Protein AF-A0A5B7J5M2-F1 (afdb_monomer)

Radius of gyration: 21.06 Å; Cα contacts (8 Å, |Δi|>4): 32; chains: 1; bounding box: 41×47×62 Å

Mean predicted aligned error: 14.93 Å

Secondary structure (DSSP, 8-state):
-EEETTEEEPP--TT--TT---------SS----------S--TT-----S-GGGS------BTTBGGG--STTT--SSSPP--SSSTTGGGHHHHHHHHHHHHHH-

pLDDT: mean 70.64, std 16.6, range [38.12, 94.19]

Solvent-accessible surface area (backbone atoms only — not comparable to full-atom values): 7824 Å² total; per-residue (Å²): 110,57,68,60,86,95,46,76,41,76,68,79,63,83,86,62,61,84,89,65,74,82,78,84,74,81,84,62,83,84,71,93,74,84,81,89,73,80,86,74,86,69,65,99,70,84,64,84,70,87,67,56,77,90,78,53,92,81,83,86,74,81,50,98,88,42,81,81,82,65,73,58,67,82,78,48,86,61,97,68,85,85,77,78,68,86,50,89,71,36,84,49,49,64,6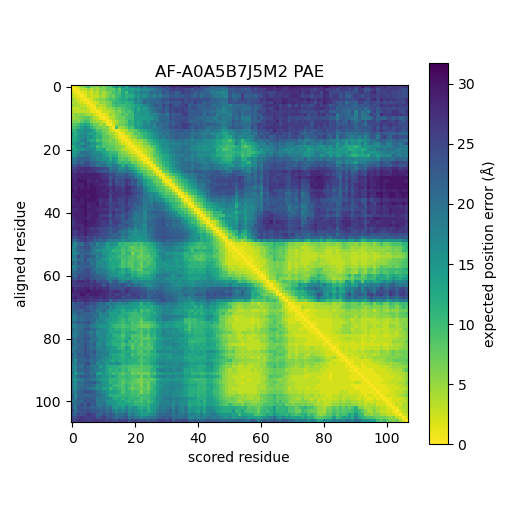0,52,53,51,53,51,51,55,55,66,74,74,110

Foldseek 3Di:
DDDDPPDDDDDDPPPDDPPDDDDPPPPDPDDDDDDDDDPPL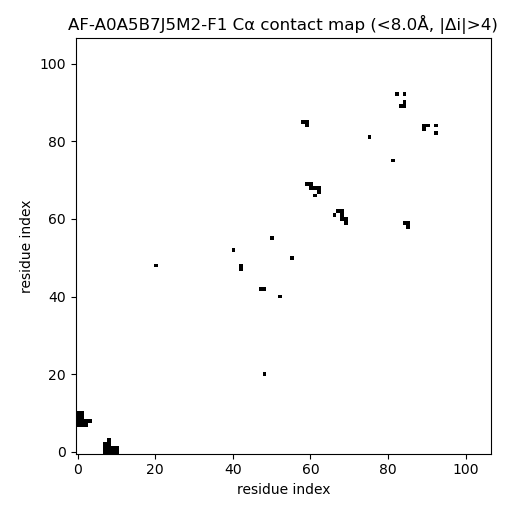DDPPPDRPVDDPLPDDDDQDADPVGDPRDDPCVNDVDPDDDDDCPDPPSVCRVVVVVVVVVVVVVD

Organism: Portunus trituberculatus (NCBI:txid210409)

Sequence (107 aa):
MKIVGSIGYAPNLYNKKRNQVPYKFNRTKGQKSAAGELPQGKNDQGMAVHVPWRYRRIEIKYGKHGMDDFDYDQYNRTSFSGLDMSLPNSYCNPMLQVSFLVVLYIC

InterPro domains:
  IPR050785 PAN2-PAN3 complex catalytic subunit [PTHR15728] (1-100)

Structure (mmCIF, N/CA/C/O backbone):
data_AF-A0A5B7J5M2-F1
#
_entry.id   AF-A0A5B7J5M2-F1
#
loop_
_atom_site.group_PDB
_atom_site.id
_atom_site.type_symbol
_atom_site.label_atom_id
_atom_site.label_alt_id
_atom_site.label_comp_id
_atom_site.label_asym_id
_atom_site.label_entity_id
_atom_site.label_seq_id
_atom_site.pdbx_PDB_ins_code
_atom_site.Cartn_x
_atom_site.Cartn_y
_atom_site.Cartn_z
_atom_site.occupancy
_atom_site.B_iso_or_equiv
_atom_site.auth_seq_id
_atom_site.auth_comp_id
_atom_site.auth_asym_id
_atom_site.auth_atom_id
_atom_site.pdbx_PDB_model_num
ATOM 1 N N . MET A 1 1 ? -11.432 -17.668 36.523 1.00 64.38 1 MET A N 1
ATOM 2 C CA . MET A 1 1 ? -12.305 -16.478 36.631 1.00 64.38 1 MET A CA 1
ATOM 3 C C . MET A 1 1 ? -12.200 -16.006 38.068 1.00 64.38 1 MET A C 1
ATOM 5 O O . MET A 1 1 ? -12.346 -16.844 38.948 1.00 64.38 1 MET A O 1
ATOM 9 N N . LYS A 1 2 ? -11.815 -14.751 38.320 1.00 73.75 2 LYS A N 1
ATOM 10 C CA . LYS A 1 2 ? -11.693 -14.239 39.696 1.00 73.75 2 LYS A CA 1
ATOM 11 C C . LYS A 1 2 ? -13.017 -13.576 40.055 1.00 73.75 2 LYS A C 1
ATOM 13 O O . LYS A 1 2 ? -13.498 -12.753 39.283 1.00 73.75 2 LYS A O 1
ATOM 18 N N . ILE A 1 3 ? -13.605 -13.951 41.183 1.00 79.81 3 ILE A N 1
ATOM 19 C CA . ILE A 1 3 ? -14.855 -13.366 41.674 1.00 79.81 3 ILE A CA 1
ATOM 20 C C . ILE A 1 3 ? -14.492 -12.504 42.882 1.00 79.81 3 ILE A C 1
ATOM 22 O O . ILE A 1 3 ? -13.735 -12.952 43.745 1.00 79.81 3 ILE A O 1
ATOM 26 N N . VAL A 1 4 ? -14.967 -11.260 42.913 1.00 76.81 4 VAL A N 1
ATOM 27 C CA . VAL A 1 4 ? -14.835 -10.372 44.077 1.00 76.81 4 VAL A CA 1
ATOM 28 C C . VAL A 1 4 ? -16.237 -9.885 44.425 1.00 76.81 4 VAL A C 1
ATOM 30 O O . VAL A 1 4 ? -16.856 -9.158 43.650 1.00 76.81 4 VAL A O 1
ATOM 33 N N . GLY A 1 5 ? -16.760 -10.334 45.567 1.00 84.44 5 GLY A N 1
ATOM 34 C CA . GLY A 1 5 ? -18.157 -10.103 45.940 1.00 84.44 5 GLY A CA 1
ATOM 35 C C . GLY A 1 5 ? -19.126 -10.756 44.948 1.00 84.44 5 GLY A C 1
ATOM 36 O O . GLY A 1 5 ? -18.968 -11.921 44.596 1.00 84.44 5 GLY A O 1
ATOM 37 N N . SER A 1 6 ? -20.113 -9.996 44.477 1.00 88.06 6 SER A N 1
ATOM 38 C CA . SER A 1 6 ? -21.111 -10.422 43.484 1.00 88.06 6 SER A CA 1
ATOM 39 C C . SER A 1 6 ? -20.663 -10.246 42.023 1.00 88.06 6 SER A C 1
ATOM 41 O O . SER A 1 6 ? -21.435 -10.524 41.108 1.00 88.06 6 SER A O 1
ATOM 43 N N . ILE A 1 7 ? -19.429 -9.787 41.779 1.00 75.62 7 ILE A N 1
ATOM 44 C CA . ILE A 1 7 ? -18.929 -9.440 40.442 1.00 75.62 7 ILE A CA 1
ATOM 45 C C . ILE A 1 7 ? -17.912 -10.491 39.978 1.00 75.62 7 ILE A C 1
ATOM 47 O O . ILE A 1 7 ? -16.868 -10.705 40.604 1.00 75.62 7 ILE A O 1
ATOM 51 N N . GLY A 1 8 ? -18.206 -11.141 38.848 1.00 81.25 8 GLY A N 1
ATOM 52 C CA . GLY A 1 8 ? -17.308 -12.086 38.183 1.00 81.25 8 GLY A CA 1
ATOM 53 C C . GLY A 1 8 ? -16.445 -11.399 37.126 1.00 81.25 8 GLY A C 1
ATOM 54 O O . GLY A 1 8 ? -16.955 -10.928 36.113 1.00 81.25 8 GLY A O 1
ATOM 55 N N . TYR A 1 9 ? -15.126 -11.376 37.322 1.00 77.44 9 TYR A N 1
ATOM 56 C CA . TYR A 1 9 ? -14.197 -10.832 36.332 1.00 77.44 9 TYR A CA 1
ATOM 57 C C . TYR A 1 9 ? -13.834 -11.892 35.296 1.00 77.44 9 TYR A C 1
ATOM 59 O O . TYR A 1 9 ? -13.358 -12.985 35.635 1.00 77.44 9 TYR A O 1
ATOM 67 N N . ALA A 1 10 ? -13.985 -11.537 34.018 1.00 75.94 10 ALA A N 1
ATOM 68 C CA . ALA A 1 10 ? -13.407 -12.301 32.922 1.00 75.94 10 ALA A CA 1
ATOM 69 C C . ALA A 1 10 ? -11.889 -12.472 33.149 1.00 75.94 10 ALA A C 1
ATOM 71 O O . ALA A 1 10 ? -11.229 -11.540 33.618 1.00 75.94 10 ALA A O 1
ATOM 72 N N . PRO A 1 11 ? -11.321 -13.662 32.881 1.00 75.06 11 PRO A N 1
ATOM 73 C CA . PRO A 1 11 ? -9.905 -13.911 33.116 1.00 75.06 11 PRO A CA 1
ATOM 74 C C . PRO A 1 11 ? -9.057 -12.917 32.315 1.00 75.06 11 PRO A C 1
ATOM 76 O O . PRO A 1 11 ? -9.210 -12.795 31.101 1.00 75.06 11 PRO A O 1
ATOM 79 N N . ASN A 1 12 ? -8.173 -12.196 33.006 1.00 67.94 12 ASN A N 1
ATOM 80 C CA . ASN A 1 12 ? -7.252 -11.261 32.374 1.00 67.94 12 ASN A CA 1
ATOM 81 C C . ASN A 1 12 ? -6.258 -12.053 31.507 1.00 67.94 12 ASN A C 1
ATOM 83 O O . ASN A 1 12 ? -5.451 -12.818 32.035 1.00 67.94 12 ASN A O 1
ATOM 87 N N . LEU A 1 13 ? -6.312 -11.877 30.183 1.00 67.25 13 LEU A N 1
ATOM 88 C CA . LEU A 1 13 ? -5.435 -12.561 29.222 1.00 67.25 13 LEU A CA 1
ATOM 89 C C . LEU A 1 13 ? -3.982 -12.027 29.214 1.00 67.25 13 LEU A C 1
ATOM 91 O O . LEU A 1 13 ? -3.217 -12.341 28.298 1.00 67.25 13 LEU A O 1
ATOM 95 N N . TYR A 1 14 ? -3.573 -11.263 30.236 1.00 70.31 14 TYR A N 1
ATOM 96 C CA . TYR A 1 14 ? -2.259 -10.619 30.335 1.00 70.31 14 TYR A CA 1
ATOM 97 C C . TYR A 1 14 ? -1.961 -9.816 29.054 1.00 70.31 14 TYR A C 1
ATOM 99 O O . TYR A 1 14 ? -2.626 -8.824 28.778 1.00 70.31 14 TYR A O 1
ATOM 107 N N . ASN A 1 15 ? -1.004 -10.272 28.241 1.00 67.19 15 ASN A N 1
ATOM 108 C CA . ASN A 1 15 ? -0.529 -9.611 27.026 1.00 67.19 15 ASN A CA 1
ATOM 109 C C . ASN A 1 15 ? -1.075 -10.236 25.734 1.00 67.19 15 ASN A C 1
ATOM 111 O O . ASN A 1 15 ? -0.688 -9.821 24.642 1.00 67.19 15 ASN A O 1
ATOM 115 N N . LYS A 1 16 ? -1.954 -11.242 25.816 1.00 65.56 16 LYS A N 1
ATOM 116 C CA . LYS A 1 16 ? -2.566 -11.832 24.620 1.00 65.56 16 LYS A CA 1
ATOM 117 C C . LYS A 1 16 ? -3.752 -10.972 24.197 1.00 65.56 16 LYS A C 1
ATOM 119 O O . LYS A 1 16 ? -4.850 -11.099 24.735 1.00 65.56 16 LYS A O 1
ATOM 124 N N . LYS A 1 17 ? -3.531 -10.085 23.224 1.00 66.56 17 LYS A N 1
ATOM 125 C CA . LYS A 1 17 ? -4.616 -9.314 22.608 1.00 66.56 17 LYS A CA 1
ATOM 126 C C . LYS A 1 17 ? -5.545 -10.270 21.851 1.00 66.56 17 LYS A C 1
ATOM 128 O O . LYS A 1 17 ? -5.093 -11.123 21.085 1.00 66.56 17 LYS A O 1
ATOM 133 N N . ARG A 1 18 ? -6.854 -10.135 22.072 1.00 62.72 18 ARG A N 1
ATOM 134 C CA . ARG A 1 18 ? -7.882 -10.891 21.341 1.00 62.72 18 ARG A CA 1
ATOM 135 C C . ARG A 1 18 ? -7.773 -10.568 19.843 1.00 62.72 18 ARG A C 1
ATOM 137 O O . ARG A 1 18 ? -7.533 -9.418 19.489 1.00 62.72 18 ARG A O 1
ATOM 144 N N . ASN A 1 19 ? -7.934 -11.571 18.977 1.00 68.88 19 ASN A N 1
ATOM 145 C CA . ASN A 1 19 ? -7.853 -11.452 17.509 1.00 68.88 19 ASN A CA 1
ATOM 146 C C . ASN A 1 19 ? -6.494 -10.987 16.949 1.00 68.88 19 ASN A C 1
ATOM 148 O O . ASN A 1 19 ? -6.416 -10.555 15.800 1.00 68.88 19 ASN A O 1
ATOM 152 N N . GLN A 1 20 ? -5.409 -11.081 17.723 1.00 68.81 20 GLN A N 1
ATOM 153 C CA . GLN A 1 20 ? -4.078 -10.807 17.195 1.00 68.81 20 GLN A CA 1
ATOM 154 C C . GLN A 1 20 ? -3.614 -11.981 16.329 1.00 68.81 20 GLN A C 1
ATOM 156 O O . GLN A 1 20 ? -3.343 -13.071 16.831 1.00 68.81 20 GLN A O 1
ATOM 161 N N . VAL A 1 21 ? -3.498 -11.751 15.023 1.00 64.69 21 VAL A N 1
ATOM 162 C CA . VAL A 1 21 ? -2.847 -12.697 14.116 1.00 64.69 21 VAL A CA 1
ATOM 163 C C . VAL A 1 21 ? -1.337 -12.463 14.220 1.00 64.69 21 VAL A C 1
ATOM 165 O O . VAL A 1 21 ? -0.884 -11.352 13.931 1.00 64.69 21 VAL A O 1
ATOM 168 N N . PRO A 1 22 ? -0.540 -13.449 14.668 1.00 64.31 22 PRO A N 1
ATOM 169 C CA . PRO A 1 22 ? 0.902 -13.286 14.744 1.00 64.31 22 PRO A CA 1
ATOM 170 C C . PRO A 1 22 ? 1.458 -13.106 13.333 1.00 64.31 22 PRO A C 1
ATOM 172 O O . PRO A 1 22 ? 1.321 -13.978 12.474 1.00 64.31 22 PRO A O 1
ATOM 175 N N . TYR A 1 23 ? 2.098 -11.966 13.096 1.00 60.25 23 TYR A N 1
ATOM 176 C CA . TYR A 1 23 ? 2.835 -11.754 11.866 1.00 60.25 23 TYR A CA 1
ATOM 177 C C . TYR A 1 23 ? 4.156 -12.520 11.965 1.00 60.25 23 TYR A C 1
ATOM 179 O O . TYR A 1 23 ? 5.012 -12.184 12.787 1.00 60.25 23 TYR A O 1
ATOM 187 N N . LYS A 1 24 ? 4.319 -13.586 11.172 1.00 64.00 24 LYS A N 1
ATOM 188 C CA . LYS A 1 24 ? 5.581 -14.329 11.117 1.00 64.00 24 LYS A CA 1
ATOM 189 C C . LYS A 1 24 ? 6.625 -13.469 10.404 1.00 64.00 24 LYS A C 1
ATOM 191 O O . LYS A 1 24 ? 6.754 -13.508 9.185 1.00 64.00 24 LYS A O 1
ATOM 196 N N . PHE A 1 25 ? 7.372 -12.675 11.165 1.00 55.91 25 PHE A N 1
ATOM 197 C CA . PHE A 1 25 ? 8.615 -12.100 10.669 1.00 55.91 25 PHE A CA 1
ATOM 198 C C . PHE A 1 25 ? 9.636 -13.231 10.548 1.00 55.91 25 PHE A C 1
ATOM 200 O O . PHE A 1 25 ? 10.252 -13.625 11.537 1.00 55.91 25 PHE A O 1
ATOM 207 N N . ASN A 1 26 ? 9.824 -13.749 9.335 1.00 52.03 26 ASN A N 1
ATOM 208 C CA . ASN A 1 26 ? 10.996 -14.551 9.011 1.00 52.03 26 ASN A CA 1
ATOM 209 C C . ASN A 1 26 ? 12.232 -13.645 9.145 1.00 52.03 26 ASN A C 1
ATOM 211 O O . ASN A 1 26 ? 12.642 -12.978 8.199 1.00 52.03 26 ASN A O 1
ATOM 215 N N . ARG A 1 27 ? 12.810 -13.566 10.351 1.00 46.56 27 ARG A N 1
ATOM 216 C CA . ARG A 1 27 ? 14.167 -13.047 10.564 1.00 46.56 27 ARG A CA 1
ATOM 217 C C . ARG A 1 27 ? 15.150 -14.083 10.022 1.00 46.56 27 ARG A C 1
ATOM 219 O O . ARG A 1 27 ? 15.820 -14.767 10.790 1.00 46.56 27 ARG A O 1
ATOM 226 N N . THR A 1 28 ? 15.222 -14.233 8.707 1.00 45.00 28 THR A N 1
ATOM 227 C CA . THR A 1 28 ? 16.180 -15.151 8.095 1.00 45.00 28 THR A CA 1
ATOM 228 C C . THR A 1 28 ? 17.402 -14.355 7.664 1.00 45.00 28 THR A C 1
ATOM 230 O O . THR A 1 28 ? 17.377 -13.627 6.675 1.00 45.00 28 THR A O 1
ATOM 233 N N . LYS A 1 29 ? 18.502 -14.511 8.413 1.00 45.78 29 LYS A N 1
ATOM 234 C CA . LYS A 1 29 ? 19.845 -14.384 7.839 1.00 45.78 29 LYS A CA 1
ATOM 235 C C . LYS A 1 29 ? 19.887 -15.309 6.616 1.00 45.78 29 LYS A C 1
ATOM 237 O O . LYS A 1 29 ? 19.800 -16.516 6.787 1.00 45.78 29 LYS A O 1
ATOM 242 N N . GLY A 1 30 ? 19.952 -14.728 5.419 1.00 45.31 30 GLY A N 1
ATOM 243 C CA . GLY A 1 30 ? 20.261 -15.389 4.148 1.00 45.31 30 GLY A CA 1
ATOM 244 C C . GLY A 1 30 ? 19.513 -16.691 3.846 1.00 45.31 30 GLY A C 1
ATOM 245 O O . GLY A 1 30 ? 20.057 -17.765 4.065 1.00 45.31 30 GLY A O 1
ATOM 246 N N . GLN A 1 31 ? 18.335 -16.622 3.222 1.00 41.97 31 GLN A N 1
ATOM 247 C CA . GLN A 1 31 ? 17.818 -17.758 2.449 1.00 41.97 31 GLN A CA 1
ATOM 248 C C . GLN A 1 31 ? 17.243 -17.292 1.113 1.00 41.97 31 GLN A C 1
ATOM 250 O O . GLN A 1 31 ? 16.263 -16.554 1.048 1.00 41.97 31 GLN A O 1
ATOM 255 N N . LYS A 1 32 ? 17.883 -17.764 0.039 1.00 45.28 32 LYS A N 1
ATOM 256 C CA . LYS A 1 32 ? 17.352 -17.787 -1.325 1.00 45.28 32 LYS A CA 1
ATOM 257 C C . LYS A 1 32 ? 16.040 -18.571 -1.290 1.00 45.28 32 LYS A C 1
ATOM 259 O O . LYS A 1 32 ? 16.039 -19.707 -0.831 1.00 45.28 32 LYS A O 1
ATOM 264 N N . SER A 1 33 ? 14.942 -17.982 -1.744 1.00 40.81 33 SER A N 1
ATOM 26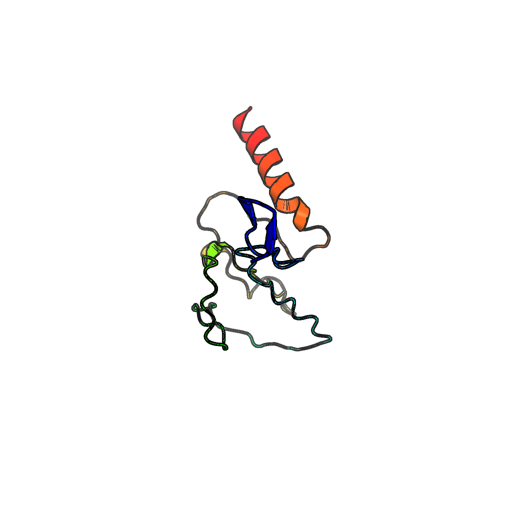5 C CA . SER A 1 33 ? 13.680 -18.705 -1.924 1.00 40.81 33 SER A CA 1
ATOM 266 C C . SER A 1 33 ? 13.140 -18.429 -3.314 1.00 40.81 33 SER A C 1
ATOM 268 O O . SER A 1 33 ? 13.195 -17.294 -3.798 1.00 40.81 33 SER A O 1
ATOM 270 N N . ALA A 1 34 ? 12.706 -19.519 -3.934 1.00 38.12 34 ALA A N 1
ATOM 271 C CA . ALA A 1 34 ? 12.469 -19.719 -5.349 1.00 38.12 34 ALA A CA 1
ATOM 272 C C . ALA A 1 34 ? 11.554 -18.672 -5.998 1.00 38.12 34 ALA A C 1
ATOM 274 O O . ALA A 1 34 ? 10.734 -18.012 -5.352 1.00 38.12 34 ALA A O 1
ATOM 275 N N . ALA A 1 35 ? 1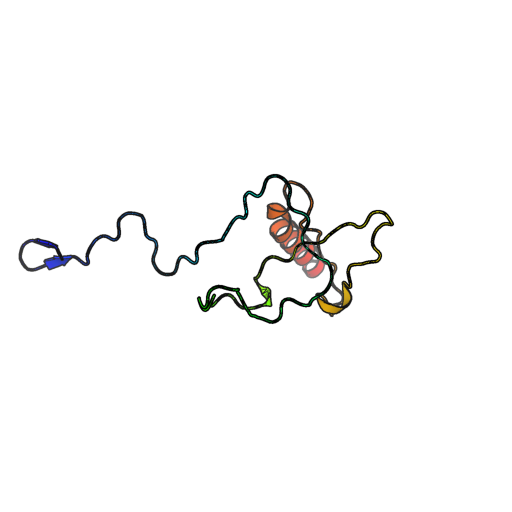1.790 -18.497 -7.293 1.00 44.69 35 ALA A N 1
ATOM 276 C CA . ALA A 1 35 ? 10.939 -17.788 -8.227 1.00 44.69 35 ALA A CA 1
ATOM 277 C C . ALA A 1 35 ? 9.727 -18.656 -8.589 1.00 44.69 35 ALA A C 1
ATOM 279 O O . ALA A 1 35 ? 9.835 -19.880 -8.594 1.00 44.69 35 ALA A O 1
ATOM 280 N N . GLY A 1 36 ? 8.626 -17.990 -8.936 1.00 42.66 36 GLY A N 1
ATOM 281 C CA . GLY A 1 36 ? 7.487 -18.600 -9.611 1.00 42.66 36 GLY A CA 1
ATOM 282 C C . GLY A 1 36 ? 6.523 -19.315 -8.679 1.00 42.66 36 GLY A C 1
ATOM 283 O O . GLY A 1 36 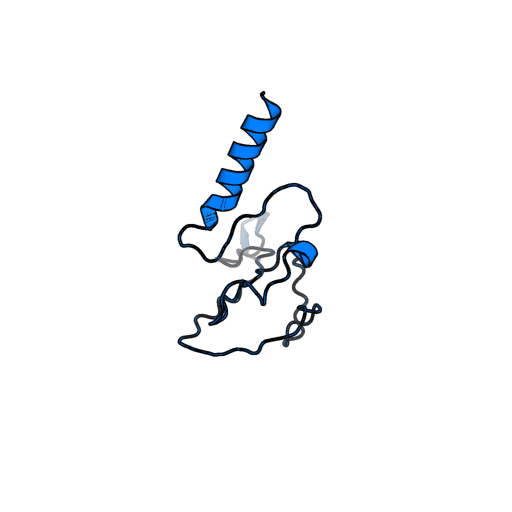? 6.645 -20.509 -8.475 1.00 42.66 36 GLY A O 1
ATOM 284 N N . GLU A 1 37 ? 5.561 -18.572 -8.138 1.00 38.53 37 GLU A N 1
ATOM 285 C CA . GLU A 1 37 ? 4.156 -18.985 -8.064 1.00 38.53 37 GLU A CA 1
ATOM 286 C C . GLU A 1 37 ? 3.355 -17.865 -7.406 1.00 38.53 37 GLU A C 1
ATOM 288 O O . GLU A 1 37 ? 3.745 -17.291 -6.384 1.00 38.53 37 GLU A O 1
ATOM 293 N N . LEU A 1 38 ? 2.216 -17.542 -8.013 1.00 45.72 38 LEU A N 1
ATOM 294 C CA . LEU A 1 38 ? 1.209 -16.706 -7.383 1.00 45.72 38 LEU A CA 1
ATOM 295 C C . LEU A 1 38 ? 0.867 -17.322 -6.034 1.00 45.72 38 LEU A C 1
ATOM 297 O O . LEU A 1 38 ? 0.584 -18.519 -6.017 1.00 45.72 38 LEU A O 1
ATOM 301 N N . PRO A 1 39 ? 0.894 -16.576 -4.914 1.00 49.25 39 PRO A N 1
ATOM 302 C CA . PRO A 1 39 ? 0.648 -17.193 -3.620 1.00 49.25 39 PRO A CA 1
ATOM 303 C C . PRO A 1 39 ? -0.824 -17.622 -3.507 1.00 49.25 39 PRO A C 1
ATOM 305 O O . PRO A 1 39 ? -1.690 -16.938 -2.972 1.00 49.25 39 PRO A O 1
ATOM 308 N N . GLN A 1 40 ? -1.123 -18.803 -4.028 1.00 45.31 40 GLN A N 1
ATOM 309 C CA . GLN A 1 40 ? -2.416 -19.450 -4.020 1.00 45.31 40 GLN A CA 1
ATOM 310 C C . GLN A 1 40 ? -2.704 -19.913 -2.591 1.00 45.31 40 GLN A C 1
ATOM 312 O O . GLN A 1 40 ? -2.568 -21.085 -2.273 1.00 45.31 40 GLN A O 1
ATOM 317 N N . GLY A 1 41 ? -3.056 -18.986 -1.698 1.00 44.16 41 GLY A N 1
ATOM 318 C CA . GLY A 1 41 ? -3.866 -19.230 -0.501 1.00 44.16 41 GLY A CA 1
ATOM 319 C C . GLY A 1 41 ? -3.481 -20.366 0.460 1.00 44.16 41 GLY A C 1
ATOM 320 O O . GLY A 1 41 ? -4.303 -20.679 1.315 1.00 44.16 41 GLY A O 1
ATOM 321 N N . LYS A 1 42 ? -2.298 -20.978 0.380 1.00 43.78 42 LYS A N 1
ATOM 322 C CA . LYS A 1 42 ? -1.900 -22.106 1.227 1.00 43.78 42 LYS A CA 1
ATOM 323 C C . LYS A 1 42 ? -0.674 -21.728 2.041 1.00 43.78 42 LYS A C 1
ATOM 325 O O . LYS A 1 42 ? 0.450 -21.745 1.564 1.00 43.78 42 LYS A O 1
ATOM 330 N N . ASN A 1 43 ? -0.916 -21.381 3.302 1.00 45.09 43 ASN A N 1
ATOM 331 C CA . ASN A 1 43 ? 0.140 -21.417 4.301 1.00 45.09 43 ASN A CA 1
ATOM 332 C C . ASN A 1 43 ? 0.412 -22.890 4.618 1.00 45.09 43 ASN A C 1
ATOM 334 O O . ASN A 1 43 ? -0.525 -23.623 4.939 1.00 45.09 43 ASN A O 1
ATOM 338 N N . ASP A 1 44 ? 1.679 -23.287 4.599 1.00 51.62 44 ASP A N 1
ATOM 339 C CA . ASP A 1 44 ? 2.184 -24.661 4.764 1.00 51.62 44 ASP A CA 1
ATOM 340 C C . ASP A 1 44 ? 1.965 -25.276 6.171 1.00 51.62 44 ASP A C 1
ATOM 342 O O . ASP A 1 44 ? 2.676 -26.174 6.606 1.00 51.62 44 ASP A O 1
ATOM 346 N N . GLN A 1 45 ? 1.018 -24.749 6.957 1.00 46.78 45 GLN A N 1
ATOM 347 C CA . GLN A 1 45 ? 0.802 -25.129 8.361 1.00 46.78 45 GLN A CA 1
ATOM 348 C C . GLN A 1 45 ? -0.669 -25.142 8.804 1.00 46.78 45 GLN A C 1
ATOM 350 O O . GLN A 1 45 ? -0.942 -25.014 9.994 1.00 46.78 45 GLN A O 1
ATOM 355 N N . GLY A 1 46 ? -1.638 -25.256 7.889 1.00 42.56 46 GLY A N 1
ATOM 356 C CA . GLY A 1 46 ? -3.038 -25.547 8.256 1.00 42.56 46 GLY A CA 1
ATOM 357 C C . GLY A 1 46 ? -3.751 -24.506 9.138 1.00 42.56 46 GLY A C 1
ATOM 358 O O . GLY A 1 46 ? -4.897 -24.710 9.524 1.00 42.56 46 GLY A O 1
ATOM 359 N N . MET A 1 47 ? -3.119 -23.370 9.446 1.00 45.59 47 MET A N 1
ATOM 360 C CA . MET A 1 47 ? -3.755 -22.269 10.158 1.00 45.59 47 MET A CA 1
ATOM 361 C C . MET A 1 47 ? -4.403 -21.334 9.142 1.00 45.59 47 MET A C 1
ATOM 363 O O . MET A 1 47 ? -3.715 -20.661 8.366 1.00 45.59 47 MET A O 1
ATOM 367 N N . ALA A 1 48 ? -5.736 -21.295 9.156 1.00 49.09 48 ALA A N 1
ATOM 368 C CA . ALA A 1 48 ? -6.533 -20.339 8.405 1.00 49.09 48 ALA A CA 1
ATOM 369 C C . ALA A 1 48 ? -6.172 -18.916 8.853 1.00 49.09 48 ALA A C 1
ATOM 371 O O . ALA A 1 48 ? -6.693 -18.381 9.829 1.00 49.09 48 ALA A O 1
ATOM 372 N N . VAL A 1 49 ? -5.235 -18.290 8.146 1.00 55.66 49 VAL A N 1
ATOM 373 C CA . VAL A 1 49 ? -4.985 -16.862 8.290 1.00 55.66 49 VAL A CA 1
ATOM 374 C C . VAL A 1 49 ? -6.182 -16.164 7.651 1.00 55.66 49 VAL A C 1
ATOM 376 O O . VAL A 1 49 ? -6.270 -16.062 6.430 1.00 55.66 49 VAL A O 1
ATOM 379 N N . HIS A 1 50 ? -7.103 -15.677 8.486 1.00 68.00 50 HIS A N 1
ATOM 380 C CA . HIS A 1 50 ? -8.297 -14.909 8.100 1.00 68.00 50 HIS A CA 1
ATOM 381 C C . HIS A 1 50 ? -7.959 -13.530 7.486 1.00 68.00 50 HIS A C 1
ATOM 383 O O . HIS A 1 50 ? -8.813 -12.662 7.352 1.00 68.00 50 HIS A O 1
ATOM 389 N N . VAL A 1 51 ? -6.698 -13.275 7.129 1.00 71.25 51 VAL A N 1
ATOM 390 C CA . VAL A 1 51 ? -6.306 -12.038 6.453 1.00 71.25 51 VAL A CA 1
ATOM 391 C C . VAL A 1 51 ? -6.620 -12.199 4.964 1.00 71.25 51 VAL A C 1
ATOM 393 O O . VAL A 1 51 ? -6.057 -13.105 4.324 1.00 71.25 51 VAL A O 1
ATOM 396 N N . PRO A 1 52 ? -7.500 -11.348 4.397 1.00 81.06 52 PRO A N 1
ATOM 397 C CA . PRO A 1 52 ? -7.802 -11.378 2.976 1.00 81.06 52 PRO A CA 1
ATOM 398 C C . PRO A 1 52 ? -6.532 -11.240 2.142 1.00 81.06 52 PRO A C 1
ATOM 400 O O . PRO A 1 52 ? -5.598 -10.542 2.533 1.00 81.06 52 PRO A O 1
ATOM 403 N N . TRP A 1 53 ? -6.532 -11.875 0.972 1.00 75.31 53 TRP A N 1
ATOM 404 C CA . TRP A 1 53 ? -5.429 -11.868 0.008 1.00 75.31 53 TRP A CA 1
ATOM 405 C C . TRP A 1 53 ? -4.780 -10.485 -0.177 1.00 75.31 53 TRP A C 1
ATOM 407 O O . TRP A 1 53 ? -3.569 -10.344 -0.054 1.00 75.31 53 TRP A O 1
ATOM 417 N N . ARG A 1 54 ? -5.617 -9.457 -0.361 1.00 81.69 54 ARG A N 1
ATOM 418 C CA . ARG A 1 54 ? -5.217 -8.067 -0.632 1.00 81.69 54 ARG A CA 1
ATOM 419 C C . ARG A 1 54 ? -4.394 -7.394 0.474 1.00 81.69 54 ARG A C 1
ATOM 421 O O . ARG A 1 54 ? -3.717 -6.419 0.191 1.00 81.69 54 ARG A O 1
ATOM 428 N N . TYR A 1 55 ? -4.458 -7.882 1.714 1.00 80.62 55 TYR A N 1
ATOM 429 C CA . TYR A 1 55 ? -3.745 -7.295 2.862 1.00 80.62 55 TYR A CA 1
ATOM 430 C C . TYR A 1 55 ? -2.510 -8.096 3.276 1.00 80.62 55 TYR A C 1
ATOM 432 O O . TYR A 1 55 ? -1.898 -7.827 4.311 1.00 80.62 55 TYR A O 1
ATOM 440 N N . ARG A 1 56 ? -2.161 -9.130 2.511 1.00 78.44 56 ARG A N 1
ATOM 441 C CA . ARG A 1 56 ? -0.960 -9.918 2.776 1.00 78.44 56 ARG A CA 1
ATOM 442 C C . ARG A 1 56 ? 0.258 -9.166 2.255 1.00 78.44 56 ARG A C 1
ATOM 444 O O . ARG A 1 56 ? 0.164 -8.392 1.309 1.00 78.44 56 ARG A O 1
ATOM 451 N N . ARG A 1 57 ? 1.411 -9.398 2.885 1.00 77.56 57 ARG A N 1
ATOM 452 C CA . ARG A 1 57 ? 2.665 -8.809 2.409 1.00 77.56 57 ARG A CA 1
ATOM 453 C C . ARG A 1 57 ? 3.018 -9.396 1.053 1.00 77.56 57 ARG A C 1
ATOM 455 O O . ARG A 1 57 ? 3.039 -10.613 0.898 1.00 77.56 57 ARG A O 1
ATOM 462 N N . ILE A 1 58 ? 3.339 -8.502 0.133 1.00 78.94 58 ILE A N 1
ATOM 463 C CA . ILE A 1 58 ? 3.936 -8.808 -1.157 1.00 78.94 58 ILE A CA 1
ATOM 464 C C . ILE A 1 58 ? 5.413 -8.425 -1.041 1.00 78.94 58 ILE A C 1
ATOM 466 O O . ILE A 1 58 ? 5.750 -7.416 -0.427 1.00 78.94 58 ILE A O 1
ATOM 470 N N . GLU A 1 59 ? 6.304 -9.263 -1.555 1.00 75.88 59 GLU A N 1
ATOM 471 C CA . GLU A 1 59 ? 7.734 -8.962 -1.618 1.00 75.88 59 GLU A CA 1
ATOM 472 C C . GLU A 1 59 ? 8.119 -8.769 -3.079 1.00 75.88 59 GLU A C 1
ATOM 474 O O . GLU A 1 59 ? 8.002 -9.698 -3.877 1.00 75.88 59 GLU A O 1
ATOM 479 N N . ILE A 1 60 ? 8.571 -7.564 -3.420 1.00 76.81 60 ILE A N 1
ATOM 480 C CA . ILE A 1 60 ? 9.079 -7.246 -4.754 1.00 76.81 60 ILE A CA 1
ATOM 481 C C . ILE A 1 60 ? 10.556 -7.650 -4.780 1.00 76.81 60 ILE A C 1
ATOM 483 O O . ILE A 1 60 ? 11.369 -7.119 -4.020 1.00 76.81 60 ILE A O 1
ATOM 487 N N . LYS A 1 61 ? 10.900 -8.642 -5.608 1.00 72.81 61 LYS A N 1
ATOM 488 C CA . LYS A 1 61 ? 12.282 -9.101 -5.797 1.00 72.81 61 LYS A CA 1
ATOM 489 C C . LYS A 1 61 ? 12.883 -8.379 -7.000 1.00 72.81 61 LYS A C 1
ATOM 491 O O . LYS A 1 61 ? 12.425 -8.573 -8.117 1.00 72.81 61 LYS A O 1
ATOM 496 N N . TYR A 1 62 ? 13.935 -7.600 -6.773 1.00 71.06 62 TYR A N 1
ATOM 497 C CA . TYR A 1 62 ? 14.717 -6.995 -7.849 1.00 71.06 62 TYR A CA 1
ATOM 498 C C . TYR A 1 62 ? 15.725 -8.020 -8.387 1.00 71.06 62 TYR A C 1
ATOM 500 O O . TYR A 1 62 ? 16.632 -8.445 -7.666 1.00 71.06 62 TYR A O 1
ATOM 508 N N . GLY A 1 63 ? 15.535 -8.469 -9.630 1.00 68.00 63 GLY A N 1
ATOM 509 C CA . GLY A 1 63 ? 16.450 -9.382 -10.316 1.00 68.00 63 GLY A CA 1
ATOM 510 C C . GLY A 1 63 ? 17.775 -8.710 -10.702 1.00 68.00 63 GLY A C 1
ATOM 511 O O . GLY A 1 63 ? 17.891 -7.487 -10.735 1.00 68.00 63 GLY A O 1
ATOM 512 N N . LYS A 1 64 ? 18.796 -9.516 -11.037 1.00 63.44 64 LYS A N 1
ATOM 513 C CA . LYS A 1 64 ? 20.119 -9.024 -11.487 1.00 63.44 64 LYS A CA 1
ATOM 514 C C . LYS A 1 64 ? 20.071 -8.187 -12.776 1.00 63.44 64 LYS A C 1
ATOM 516 O O . LYS A 1 64 ? 21.003 -7.426 -13.006 1.00 63.44 64 LYS A O 1
ATOM 521 N N . HIS A 1 65 ? 19.027 -8.340 -13.591 1.00 58.91 65 HIS A N 1
ATOM 522 C CA . HIS A 1 65 ? 18.847 -7.621 -14.857 1.00 58.91 65 HIS A CA 1
ATOM 523 C C . HIS A 1 65 ? 17.814 -6.483 -14.773 1.00 58.91 65 HIS A C 1
ATOM 525 O O . HIS A 1 65 ? 17.477 -5.900 -15.793 1.00 58.91 65 HIS A O 1
ATOM 531 N N . GLY A 1 66 ? 17.359 -6.109 -13.572 1.00 60.78 66 GLY A N 1
ATOM 532 C CA . GLY A 1 66 ? 16.384 -5.032 -13.397 1.00 60.78 66 GLY A CA 1
ATOM 533 C C . GLY A 1 66 ? 14.940 -5.522 -13.274 1.00 60.78 66 GLY A C 1
ATOM 534 O O . GLY A 1 66 ? 14.690 -6.636 -12.817 1.00 60.78 66 GLY A O 1
ATOM 535 N N . MET A 1 67 ? 14.006 -4.625 -13.598 1.00 58.94 67 MET A N 1
ATOM 536 C CA . MET A 1 67 ? 12.566 -4.638 -13.279 1.00 58.94 67 MET A CA 1
ATOM 537 C C . MET A 1 67 ? 11.725 -5.722 -13.987 1.00 58.94 67 MET A C 1
ATOM 539 O O . MET A 1 67 ? 10.504 -5.674 -13.895 1.00 58.94 67 MET A O 1
ATOM 543 N N . ASP A 1 68 ? 12.341 -6.681 -14.679 1.00 57.94 68 ASP A N 1
ATOM 544 C CA . ASP A 1 68 ? 11.644 -7.512 -15.675 1.00 57.94 68 ASP A CA 1
ATOM 545 C C . ASP A 1 68 ? 10.787 -8.652 -15.096 1.00 57.94 68 ASP A C 1
ATOM 547 O O . ASP A 1 68 ? 9.905 -9.160 -15.783 1.00 57.94 68 ASP A O 1
ATOM 551 N N . ASP A 1 69 ? 10.984 -9.043 -13.833 1.00 68.38 69 ASP A N 1
ATOM 552 C CA . ASP A 1 69 ? 10.307 -10.228 -13.279 1.00 68.38 69 ASP A CA 1
ATOM 553 C C . ASP A 1 69 ? 8.995 -9.919 -12.518 1.00 68.38 69 ASP A C 1
ATOM 555 O O . ASP A 1 69 ? 8.311 -10.852 -12.088 1.00 68.38 69 ASP A O 1
ATOM 559 N N . PHE A 1 70 ? 8.629 -8.644 -12.300 1.00 73.88 70 PHE A N 1
ATOM 560 C CA . PHE A 1 70 ? 7.441 -8.280 -11.507 1.00 73.88 70 PHE A CA 1
ATOM 561 C C . PHE A 1 70 ? 6.318 -7.686 -12.367 1.00 73.88 70 PHE A C 1
ATOM 563 O O . PHE A 1 70 ? 6.397 -6.549 -12.824 1.00 73.88 70 PHE A O 1
ATOM 570 N N . ASP A 1 71 ? 5.233 -8.444 -12.529 1.00 80.94 71 ASP A N 1
ATOM 571 C CA . ASP A 1 71 ? 4.028 -8.004 -13.236 1.00 80.94 71 ASP A CA 1
ATOM 572 C C . ASP A 1 71 ? 3.158 -7.102 -12.338 1.00 80.94 71 ASP A C 1
ATOM 574 O O . ASP A 1 71 ? 2.444 -7.577 -11.450 1.00 80.94 71 ASP A O 1
ATOM 578 N N . TYR A 1 72 ? 3.228 -5.783 -12.549 1.00 80.62 72 TYR A N 1
ATOM 579 C CA . TYR A 1 72 ? 2.447 -4.792 -11.796 1.00 80.62 72 TY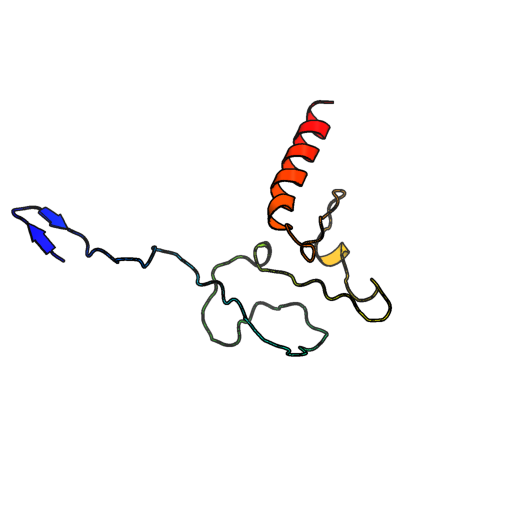R A CA 1
ATOM 580 C C . TYR A 1 72 ? 0.957 -4.786 -12.164 1.00 80.62 72 TYR A C 1
ATOM 582 O O . TYR A 1 72 ? 0.121 -4.514 -11.290 1.00 80.62 72 TYR A O 1
ATOM 590 N N . ASP A 1 73 ? 0.613 -5.127 -13.409 1.00 84.12 73 ASP A N 1
ATOM 591 C CA . ASP A 1 73 ? -0.764 -5.098 -13.922 1.00 84.12 73 ASP A CA 1
ATOM 592 C C . ASP A 1 73 ? -1.634 -6.157 -13.234 1.00 84.12 73 ASP A C 1
ATOM 594 O O . ASP A 1 73 ? -2.852 -6.008 -13.069 1.00 84.12 73 ASP A O 1
ATOM 598 N N . GLN A 1 74 ? -0.999 -7.215 -12.733 1.00 84.88 74 GLN A N 1
ATOM 599 C CA . GLN A 1 74 ? -1.670 -8.214 -11.921 1.00 84.88 74 GLN A CA 1
ATOM 600 C C . GLN A 1 74 ? -2.159 -7.678 -10.563 1.00 84.88 74 GLN A C 1
ATOM 602 O O . GLN A 1 74 ? -3.196 -8.131 -10.061 1.00 84.88 74 GLN A O 1
ATOM 607 N N . TYR A 1 75 ? -1.433 -6.732 -9.960 1.00 84.31 75 TYR A N 1
ATOM 608 C CA . TYR A 1 75 ? -1.716 -6.221 -8.613 1.00 84.31 75 TYR A CA 1
ATOM 609 C C . TYR A 1 75 ? -2.531 -4.931 -8.621 1.00 84.31 75 TYR A C 1
ATOM 611 O O . TYR A 1 75 ? -3.336 -4.714 -7.712 1.00 84.31 75 TYR A O 1
ATOM 619 N N . ASN A 1 76 ? -2.351 -4.088 -9.636 1.00 88.94 76 ASN A N 1
ATOM 620 C CA . ASN A 1 76 ? -3.036 -2.812 -9.752 1.00 88.94 76 ASN A CA 1
ATOM 621 C C . ASN A 1 76 ? -3.644 -2.645 -11.146 1.00 88.94 76 ASN A C 1
ATOM 623 O O . ASN A 1 76 ? -2.938 -2.442 -12.120 1.00 88.94 76 ASN A O 1
ATOM 627 N N . ARG A 1 77 ? -4.978 -2.678 -11.215 1.00 90.19 77 ARG A N 1
ATOM 628 C CA . ARG A 1 77 ? -5.744 -2.447 -12.454 1.00 90.19 77 ARG A CA 1
ATOM 629 C C . ARG A 1 77 ? -6.314 -1.032 -12.550 1.00 90.19 77 ARG A C 1
ATOM 631 O O . ARG A 1 77 ? -7.158 -0.764 -13.399 1.00 90.19 77 ARG A O 1
ATOM 638 N N . THR A 1 78 ? -5.956 -0.163 -11.611 1.00 90.94 78 THR A N 1
ATOM 639 C CA . THR A 1 78 ? -6.443 1.217 -11.568 1.00 90.94 78 THR A CA 1
ATOM 640 C C . THR A 1 78 ? -5.466 2.145 -12.279 1.00 90.94 78 THR A C 1
ATOM 642 O O . THR A 1 78 ? -4.297 1.816 -12.447 1.00 90.94 78 THR A O 1
ATOM 645 N N . SER A 1 79 ? -5.930 3.338 -12.648 1.00 89.75 79 SER A N 1
ATOM 646 C CA . SER A 1 79 ? -5.085 4.395 -13.216 1.00 89.75 79 SER A CA 1
ATOM 647 C C . SER A 1 79 ? -4.230 5.129 -12.173 1.00 89.75 79 SER A C 1
ATOM 649 O O . SER A 1 79 ? -3.551 6.094 -12.514 1.00 89.75 79 SER A O 1
ATOM 651 N N . PHE A 1 80 ? -4.288 4.733 -10.899 1.00 89.69 80 PHE A N 1
ATOM 652 C CA . PHE A 1 80 ? -3.494 5.340 -9.834 1.00 89.69 80 PHE A CA 1
ATOM 653 C C . PHE A 1 80 ? -2.176 4.599 -9.662 1.00 89.69 80 PHE A C 1
ATOM 655 O O . PHE A 1 80 ? -2.130 3.374 -9.740 1.00 89.69 80 PHE A O 1
ATOM 662 N N . SER A 1 81 ? -1.101 5.329 -9.383 1.00 89.94 81 SER A N 1
ATOM 663 C CA . SER A 1 81 ? 0.210 4.731 -9.152 1.00 89.94 81 SER A CA 1
ATOM 664 C C . SER A 1 81 ? 0.305 4.060 -7.776 1.00 89.94 81 SER A C 1
ATOM 666 O O . SER A 1 81 ? -0.208 4.546 -6.764 1.00 89.94 81 SER A O 1
ATOM 668 N N . GLY A 1 82 ? 0.993 2.917 -7.738 1.00 88.88 82 GLY A N 1
ATOM 669 C CA . GLY A 1 82 ? 1.424 2.276 -6.496 1.00 88.88 82 GLY A CA 1
ATOM 670 C C . GLY A 1 82 ? 2.728 2.884 -5.973 1.00 88.88 82 GLY A C 1
ATOM 671 O O . GLY A 1 82 ? 3.447 3.555 -6.710 1.00 88.88 82 GLY A O 1
ATOM 672 N N . LEU A 1 83 ? 3.050 2.627 -4.703 1.00 89.69 83 LEU A N 1
ATOM 673 C CA . LEU A 1 83 ? 4.343 2.983 -4.111 1.00 89.69 83 LEU A CA 1
ATOM 674 C C . LEU A 1 83 ? 5.124 1.720 -3.751 1.00 89.69 83 LEU A C 1
ATOM 676 O O . LEU A 1 83 ? 4.551 0.764 -3.227 1.00 89.69 83 LEU A O 1
ATOM 680 N N . ASP A 1 84 ? 6.434 1.740 -3.992 1.00 86.00 84 ASP A N 1
ATOM 681 C CA . ASP A 1 84 ? 7.310 0.627 -3.642 1.00 86.00 84 ASP A CA 1
ATOM 682 C C . ASP A 1 84 ? 7.474 0.498 -2.118 1.00 86.00 84 AS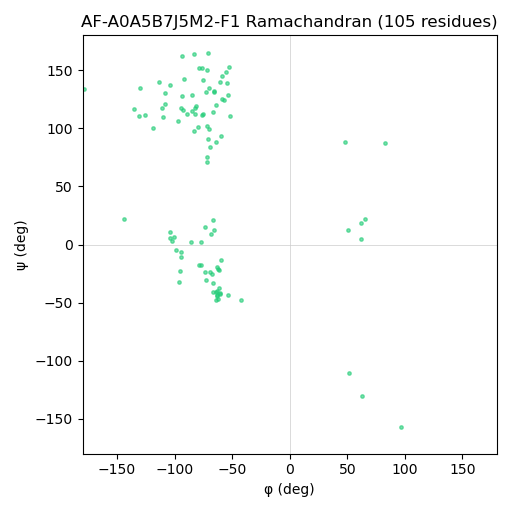P A C 1
ATOM 684 O O . ASP A 1 84 ? 7.703 1.472 -1.398 1.00 86.00 84 ASP A O 1
ATOM 688 N N . MET A 1 85 ? 7.362 -0.733 -1.626 1.00 82.81 85 MET A N 1
ATOM 689 C CA . MET A 1 85 ? 7.458 -1.083 -0.212 1.00 82.81 85 MET A CA 1
ATOM 690 C C . MET A 1 85 ? 8.832 -1.617 0.213 1.00 82.81 85 MET A C 1
ATOM 692 O O . MET A 1 85 ? 9.039 -1.855 1.406 1.00 82.81 85 MET A O 1
ATOM 696 N N . SER A 1 86 ? 9.760 -1.801 -0.735 1.00 82.00 86 SER A N 1
ATOM 697 C CA . SER A 1 86 ? 11.116 -2.303 -0.475 1.00 82.00 86 SER A CA 1
ATOM 698 C C . SER A 1 86 ? 12.038 -1.273 0.195 1.00 82.00 86 SER A C 1
ATOM 700 O O . SER A 1 86 ? 13.003 -1.640 0.871 1.00 82.00 86 SER A O 1
ATOM 702 N N . LEU A 1 87 ? 11.727 0.015 0.026 1.00 83.38 87 LEU A N 1
ATOM 703 C CA . LEU A 1 87 ? 12.531 1.131 0.511 1.00 83.38 87 LEU A CA 1
ATOM 704 C C . LEU A 1 87 ? 12.450 1.284 2.042 1.00 83.38 87 LEU A C 1
ATOM 706 O O . LEU A 1 87 ? 11.416 0.979 2.653 1.00 83.38 87 LEU A O 1
ATOM 710 N N . PRO A 1 88 ? 13.514 1.801 2.689 1.00 84.88 88 PRO A N 1
ATOM 711 C CA . PRO A 1 88 ? 13.441 2.186 4.092 1.00 84.88 88 PRO A CA 1
ATOM 712 C C . PRO A 1 88 ? 12.349 3.246 4.285 1.00 84.88 88 PRO A C 1
ATOM 714 O O . PRO A 1 88 ? 12.140 4.104 3.433 1.00 84.88 88 PRO A O 1
ATOM 717 N N . ASN A 1 89 ? 11.660 3.195 5.425 1.00 88.75 89 ASN A N 1
ATOM 718 C CA . ASN A 1 89 ? 10.525 4.069 5.753 1.00 88.75 89 ASN A CA 1
ATOM 719 C C . ASN A 1 89 ? 9.268 3.889 4.880 1.00 88.75 89 ASN A C 1
ATOM 721 O O . ASN A 1 89 ? 8.399 4.758 4.872 1.00 88.75 89 ASN A O 1
ATOM 725 N N . SER A 1 90 ? 9.096 2.736 4.224 1.00 88.00 90 SER A N 1
ATOM 726 C CA . SER A 1 90 ? 7.884 2.422 3.446 1.00 88.00 90 SER A CA 1
ATOM 727 C C . SER A 1 90 ? 6.574 2.425 4.252 1.00 88.00 90 SER A C 1
ATOM 729 O O . SER A 1 90 ? 5.489 2.489 3.676 1.00 88.00 90 SER A O 1
ATOM 731 N N . TYR A 1 91 ? 6.636 2.437 5.589 1.00 91.12 91 TYR A N 1
ATOM 732 C CA . TYR A 1 91 ? 5.468 2.654 6.451 1.00 91.12 91 TYR A CA 1
ATOM 733 C C . TYR A 1 91 ? 4.830 4.044 6.267 1.00 91.12 91 TYR A C 1
ATOM 735 O O . TYR A 1 91 ? 3.669 4.225 6.628 1.00 91.12 91 TYR A O 1
ATOM 743 N N . CYS A 1 92 ? 5.559 5.013 5.703 1.00 94.19 92 CYS A N 1
ATOM 744 C CA . CYS A 1 92 ? 5.047 6.342 5.368 1.00 94.19 92 CYS A CA 1
ATOM 745 C C . CYS A 1 92 ? 4.199 6.351 4.088 1.00 94.19 92 CYS A C 1
ATOM 747 O O . CYS A 1 92 ? 3.430 7.287 3.879 1.00 94.19 92 CYS A O 1
ATOM 749 N N . ASN A 1 93 ? 4.300 5.327 3.236 1.00 93.12 93 ASN A N 1
ATOM 750 C CA . ASN A 1 93 ? 3.635 5.293 1.931 1.00 93.12 93 ASN A CA 1
ATOM 751 C C . ASN A 1 93 ? 2.114 5.540 1.997 1.00 93.12 93 ASN A C 1
ATOM 753 O O . ASN A 1 93 ? 1.624 6.343 1.201 1.00 93.12 93 ASN A O 1
ATOM 757 N N . PRO A 1 94 ? 1.351 4.957 2.948 1.00 92.38 94 PRO A N 1
ATOM 758 C CA . PRO A 1 94 ? -0.076 5.251 3.073 1.00 92.38 94 PRO A CA 1
ATOM 759 C C . PRO A 1 94 ? -0.351 6.725 3.389 1.00 92.38 94 PRO A C 1
ATOM 761 O O . PRO A 1 94 ? -1.302 7.295 2.866 1.00 92.38 94 PRO A O 1
ATOM 764 N N . MET A 1 95 ? 0.493 7.363 4.209 1.00 93.69 95 MET A N 1
ATOM 765 C CA . MET A 1 95 ? 0.351 8.788 4.526 1.00 93.69 95 MET A CA 1
ATOM 766 C C . MET A 1 95 ? 0.596 9.654 3.289 1.00 93.69 95 MET A C 1
ATOM 768 O O . MET A 1 95 ? -0.148 10.600 3.051 1.0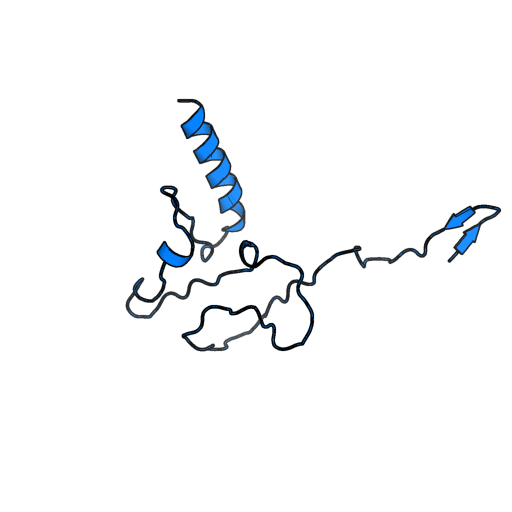0 93.69 95 MET A O 1
ATOM 772 N N . LEU A 1 96 ? 1.591 9.301 2.470 1.00 92.31 96 LEU A N 1
ATOM 773 C CA . LEU A 1 96 ? 1.869 9.998 1.213 1.00 92.31 96 LEU A CA 1
ATOM 774 C C . LEU A 1 96 ? 0.703 9.875 0.224 1.00 92.31 96 LEU A C 1
ATOM 776 O O . LEU A 1 96 ? 0.298 10.874 -0.364 1.00 92.31 96 LEU A O 1
ATOM 780 N N . GLN A 1 97 ? 0.131 8.676 0.074 1.00 92.56 97 GLN A N 1
ATOM 781 C CA . GLN A 1 97 ? -1.011 8.446 -0.817 1.00 92.56 97 GLN A CA 1
ATOM 782 C C . GLN A 1 97 ? -2.257 9.224 -0.383 1.00 92.56 97 GLN A C 1
ATOM 784 O O . GLN A 1 97 ? -2.946 9.783 -1.234 1.00 92.56 97 GLN A O 1
ATOM 789 N N . VAL A 1 98 ? -2.532 9.309 0.925 1.00 92.12 98 VAL A N 1
ATOM 790 C CA . VAL A 1 98 ? -3.647 10.115 1.449 1.00 92.12 98 VAL A CA 1
ATOM 791 C C . VAL A 1 98 ? -3.428 11.596 1.154 1.00 92.12 98 VAL A C 1
ATOM 793 O O . VAL A 1 98 ? -4.328 12.241 0.623 1.00 92.12 98 VAL A O 1
ATOM 796 N N . SER A 1 99 ? -2.238 12.130 1.434 1.00 89.19 99 SER A N 1
ATOM 797 C CA . SER A 1 99 ? -1.923 13.536 1.153 1.00 89.19 99 SER A CA 1
ATOM 798 C C . SER A 1 99 ? -2.033 13.865 -0.337 1.00 89.19 99 SER A C 1
ATOM 800 O O . SER A 1 99 ? -2.601 14.893 -0.693 1.00 89.19 99 SER A O 1
ATOM 802 N N . PHE A 1 100 ? -1.545 12.980 -1.213 1.00 90.19 100 PHE A N 1
ATOM 803 C CA . PHE A 1 100 ? -1.657 13.153 -2.662 1.00 90.19 100 PHE A CA 1
ATOM 804 C C . PHE A 1 100 ? -3.116 13.165 -3.127 1.00 90.19 100 PHE A C 1
ATOM 806 O O . PHE A 1 100 ? -3.518 14.049 -3.881 1.00 90.19 100 PHE A O 1
ATOM 813 N N . LEU A 1 101 ? -3.921 12.214 -2.645 1.00 88.75 101 LEU A N 1
ATOM 814 C CA . LEU A 1 101 ? -5.332 12.128 -3.002 1.00 88.75 101 LEU A CA 1
ATOM 815 C C . LEU A 1 101 ? -6.093 13.370 -2.532 1.00 88.75 101 LEU A C 1
ATOM 817 O O . LEU A 1 101 ? -6.853 13.940 -3.299 1.00 88.75 101 LEU A O 1
ATOM 821 N N . VAL A 1 102 ? -5.853 13.848 -1.312 1.00 87.94 102 VAL A N 1
ATOM 822 C CA . VAL A 1 102 ? -6.513 15.061 -0.805 1.00 87.94 102 VAL A CA 1
ATOM 823 C C . VAL A 1 102 ? -6.192 16.284 -1.672 1.00 87.94 102 VAL A C 1
ATOM 825 O O . VAL A 1 102 ? -7.102 17.035 -2.006 1.00 87.94 102 VAL A O 1
ATOM 828 N N . VAL A 1 103 ? -4.937 16.464 -2.094 1.00 86.00 103 VAL A N 1
ATOM 829 C CA . VAL A 1 103 ? -4.555 17.574 -2.988 1.00 86.00 103 VAL A CA 1
ATOM 830 C C . VAL A 1 103 ? -5.244 17.462 -4.352 1.00 86.00 103 VAL A C 1
ATOM 832 O O . VAL A 1 103 ? -5.721 18.464 -4.875 1.00 86.00 103 VAL A O 1
ATOM 835 N N . LEU A 1 104 ? -5.344 16.253 -4.908 1.00 80.94 104 LEU A N 1
ATOM 836 C CA . LEU A 1 104 ? -5.944 16.022 -6.225 1.00 80.94 104 LEU A CA 1
ATOM 837 C C . LEU A 1 104 ? -7.467 16.244 -6.254 1.00 80.94 104 LEU A C 1
ATOM 839 O O . LEU A 1 104 ? -8.005 16.515 -7.316 1.00 80.94 104 LEU A O 1
ATOM 843 N N . TYR A 1 105 ? -8.156 16.131 -5.115 1.00 78.25 105 TYR A N 1
ATOM 844 C CA . TYR A 1 105 ? -9.608 16.347 -5.010 1.00 78.25 105 TYR A CA 1
ATOM 845 C C . TYR A 1 105 ? -9.997 17.776 -4.587 1.00 78.25 105 TYR A C 1
ATOM 847 O O . TYR A 1 105 ? -11.182 18.107 -4.606 1.00 78.25 105 TYR A O 1
ATOM 855 N N . ILE A 1 106 ? -9.037 18.598 -4.149 1.00 76.44 106 ILE A N 1
ATOM 856 C CA . ILE A 1 106 ? -9.273 19.989 -3.719 1.00 76.44 106 ILE A CA 1
ATOM 857 C C . ILE A 1 106 ? -9.022 20.998 -4.857 1.00 76.44 106 ILE A C 1
ATOM 859 O O . ILE A 1 106 ? -9.580 22.095 -4.813 1.00 76.44 106 ILE A O 1
ATOM 863 N N . CYS A 1 107 ? -8.225 20.638 -5.867 1.00 53.09 107 CYS A N 1
ATOM 864 C CA . CYS A 1 107 ? -8.091 21.380 -7.128 1.0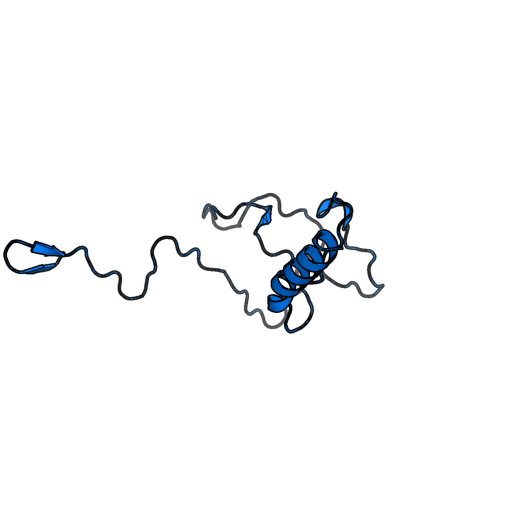0 53.09 107 CYS A CA 1
ATOM 865 C C . CYS A 1 107 ? -9.090 20.878 -8.174 1.00 53.09 107 CYS A C 1
ATOM 867 O O . CYS A 1 107 ? -9.539 21.719 -8.983 1.00 53.09 107 CYS A O 1
#